Protein AF-A0A0B2AD29-F1 (afdb_monomer_lite)

Organism: NCBI:txid1338436

Foldseek 3Di:
DPPVVVVVVVVVVVVVVVVVVVVVVVVVVVVVVVVVVCVVVVVVVVCVVVVVVVVLQVVLVVVVFGWDWDDDDPVPDDDIDIDTHD

Structure (mmCIF, N/CA/C/O backbone):
data_AF-A0A0B2AD29-F1
#
_entry.id   AF-A0A0B2AD29-F1
#
loop_
_atom_site.group_PDB
_atom_site.id
_atom_site.type_symbol
_atom_site.label_atom_id
_atom_site.label_alt_id
_atom_site.label_comp_id
_atom_site.label_asym_id
_atom_site.label_entity_id
_atom_site.label_seq_id
_atom_site.pdbx_PDB_ins_code
_atom_site.Cartn_x
_atom_site.Cartn_y
_atom_site.Cartn_z
_atom_site.occupancy
_atom_site.B_iso_or_equiv
_atom_site.auth_seq_id
_atom_site.auth_comp_id
_atom_site.auth_asym_id
_atom_site.auth_atom_id
_atom_site.pdbx_PDB_model_num
ATOM 1 N N . MET A 1 1 ? 25.383 1.789 -65.362 1.00 48.00 1 MET A N 1
ATOM 2 C CA . MET A 1 1 ? 24.258 1.976 -64.411 1.00 48.00 1 MET A CA 1
ATOM 3 C C . MET A 1 1 ? 24.370 1.155 -63.115 1.00 48.00 1 MET A C 1
ATOM 5 O O . MET A 1 1 ? 23.826 1.598 -62.117 1.00 48.00 1 MET A O 1
ATOM 9 N N . ASN A 1 2 ? 25.131 0.051 -63.047 1.00 54.09 2 ASN A N 1
ATOM 10 C CA . ASN A 1 2 ? 25.224 -0.791 -61.832 1.00 54.09 2 ASN A CA 1
ATOM 11 C C . ASN A 1 2 ? 26.119 -0.270 -60.686 1.00 54.09 2 ASN A C 1
ATOM 13 O O . ASN A 1 2 ? 26.046 -0.790 -59.575 1.00 54.09 2 ASN A O 1
ATOM 17 N N . LEU A 1 3 ? 26.956 0.747 -60.922 1.00 53.59 3 LEU A N 1
ATOM 18 C CA . LEU A 1 3 ? 27.964 1.199 -59.947 1.00 53.59 3 LEU A CA 1
ATOM 19 C C . LEU A 1 3 ? 27.437 2.227 -58.925 1.00 53.59 3 LEU A C 1
ATOM 21 O O . LEU A 1 3 ? 28.022 2.413 -57.862 1.00 53.59 3 LEU A O 1
ATOM 25 N N . LEU A 1 4 ? 26.338 2.913 -59.250 1.00 52.62 4 LEU A N 1
ATOM 26 C CA . LEU A 1 4 ? 25.697 3.910 -58.380 1.00 52.62 4 LEU A CA 1
ATOM 27 C C . LEU A 1 4 ? 24.774 3.248 -57.346 1.00 52.62 4 LEU A C 1
ATOM 29 O O . LEU A 1 4 ? 24.726 3.674 -56.196 1.00 52.62 4 LEU A O 1
ATOM 33 N N . ILE A 1 5 ? 24.109 2.158 -57.735 1.00 56.09 5 ILE A N 1
ATOM 34 C CA . ILE A 1 5 ? 23.182 1.404 -56.878 1.00 56.09 5 ILE A CA 1
ATOM 35 C C . ILE A 1 5 ? 23.951 0.647 -55.781 1.00 56.09 5 ILE A C 1
ATOM 37 O O . ILE A 1 5 ? 23.545 0.642 -54.623 1.00 56.09 5 ILE A O 1
ATOM 41 N N . THR A 1 6 ? 25.113 0.080 -56.116 1.00 58.16 6 THR A N 1
ATOM 42 C CA . THR A 1 6 ? 25.993 -0.620 -55.160 1.00 58.16 6 THR A CA 1
ATOM 43 C C . THR A 1 6 ? 26.603 0.321 -54.122 1.00 58.16 6 THR A C 1
ATOM 45 O O . THR A 1 6 ? 26.662 -0.023 -52.943 1.00 58.16 6 THR A O 1
ATOM 48 N N . LYS A 1 7 ? 26.991 1.540 -54.521 1.00 56.81 7 LYS A N 1
ATOM 49 C CA . LYS A 1 7 ? 27.479 2.566 -53.584 1.00 56.81 7 LYS A CA 1
ATOM 50 C C . LYS A 1 7 ? 26.376 3.079 -52.650 1.00 56.81 7 LYS A C 1
ATOM 52 O O . LYS A 1 7 ? 26.632 3.257 -51.463 1.00 56.81 7 LYS A O 1
ATOM 57 N N . GLY A 1 8 ? 25.153 3.255 -53.159 1.00 57.53 8 GLY A N 1
ATOM 58 C CA . GLY A 1 8 ? 23.990 3.635 -52.348 1.00 57.53 8 GLY A CA 1
ATOM 59 C C . GLY A 1 8 ? 23.601 2.570 -51.316 1.00 57.53 8 GLY A C 1
ATOM 60 O O . GLY A 1 8 ? 23.320 2.903 -50.168 1.00 57.53 8 GLY A O 1
ATOM 61 N N . ALA A 1 9 ? 23.666 1.287 -51.688 1.00 58.62 9 ALA A N 1
ATOM 62 C CA . ALA A 1 9 ? 23.389 0.175 -50.776 1.00 58.62 9 ALA A CA 1
ATOM 63 C C . ALA A 1 9 ? 24.441 0.048 -49.658 1.00 58.62 9 ALA A C 1
ATOM 65 O O . ALA A 1 9 ? 24.084 -0.167 -48.501 1.00 58.62 9 ALA A O 1
ATOM 66 N N . ALA A 1 10 ? 25.727 0.240 -49.975 1.00 60.31 10 ALA A N 1
ATOM 67 C CA . ALA A 1 10 ? 26.800 0.212 -48.978 1.00 60.31 10 ALA A CA 1
ATOM 68 C C . ALA A 1 10 ? 26.714 1.395 -47.994 1.00 60.31 10 ALA A C 1
ATOM 70 O O . ALA A 1 10 ? 26.895 1.213 -46.790 1.00 60.31 10 ALA A O 1
ATOM 71 N N . ALA A 1 11 ? 26.371 2.591 -48.486 1.00 60.69 11 ALA A N 1
ATOM 72 C CA . ALA A 1 11 ? 26.124 3.757 -47.640 1.00 60.69 11 ALA A CA 1
ATOM 73 C C . ALA A 1 11 ? 24.887 3.566 -46.741 1.00 60.69 11 ALA A C 1
ATOM 75 O O . ALA A 1 11 ? 24.936 3.898 -45.559 1.00 60.69 11 ALA A O 1
ATOM 76 N N . GLY A 1 12 ? 23.810 2.967 -47.264 1.00 59.97 12 GLY A N 1
ATOM 77 C CA . GLY A 1 12 ? 22.610 2.638 -46.487 1.00 59.97 12 GLY A CA 1
ATOM 78 C C . GLY A 1 12 ? 22.852 1.584 -45.399 1.00 59.97 12 GLY A C 1
ATOM 79 O O . GLY A 1 12 ? 22.311 1.705 -44.302 1.00 59.97 12 GLY A O 1
ATOM 80 N N . ALA A 1 13 ? 23.707 0.592 -45.664 1.00 61.50 13 ALA A N 1
ATOM 81 C CA . ALA A 1 13 ? 24.088 -0.430 -44.687 1.00 61.50 13 ALA A CA 1
ATOM 82 C C . ALA A 1 13 ? 24.982 0.124 -43.560 1.00 61.50 13 ALA A C 1
ATOM 84 O O . ALA A 1 13 ? 24.806 -0.241 -42.403 1.00 61.50 13 ALA A O 1
ATOM 85 N N . ALA A 1 14 ? 25.904 1.042 -43.867 1.00 62.16 14 ALA A N 1
ATOM 86 C CA . ALA A 1 14 ? 26.720 1.711 -42.847 1.00 62.16 14 ALA A CA 1
ATOM 87 C C . ALA A 1 14 ? 25.900 2.690 -41.980 1.00 62.16 14 ALA A C 1
ATOM 89 O O . ALA A 1 14 ? 26.187 2.905 -40.800 1.00 62.16 14 ALA A O 1
ATOM 90 N N . LEU A 1 15 ? 24.852 3.286 -42.553 1.00 59.94 15 LEU A N 1
ATOM 91 C CA . LEU A 1 15 ? 23.959 4.182 -41.823 1.00 59.94 15 LEU A CA 1
ATOM 92 C C . LEU A 1 15 ? 22.983 3.404 -40.924 1.00 59.94 15 LEU A C 1
ATOM 94 O O . LEU A 1 15 ? 22.661 3.851 -39.827 1.00 59.94 15 LEU A O 1
ATOM 98 N N . SER A 1 16 ? 22.549 2.212 -41.342 1.00 61.16 16 SER A N 1
ATOM 99 C CA . SER A 1 16 ? 21.666 1.373 -40.526 1.00 61.16 16 SER A CA 1
ATOM 100 C C . SER A 1 16 ? 22.383 0.738 -39.332 1.00 61.16 16 SER A C 1
ATOM 102 O O . SER A 1 16 ? 21.785 0.646 -38.260 1.00 61.16 16 SER A O 1
ATOM 104 N N . THR A 1 17 ? 23.660 0.362 -39.461 1.00 61.75 17 THR A N 1
ATOM 105 C CA . THR A 1 17 ? 24.448 -0.158 -38.330 1.00 61.75 17 THR A CA 1
ATOM 106 C C . THR A 1 17 ? 24.695 0.913 -37.272 1.00 61.75 17 THR A C 1
ATOM 108 O O . THR A 1 17 ? 24.468 0.657 -36.094 1.00 61.75 17 THR A O 1
ATOM 111 N N . THR A 1 18 ? 25.051 2.135 -37.674 1.00 63.94 18 THR A N 1
ATOM 112 C CA . THR A 1 18 ? 25.266 3.253 -36.734 1.00 63.94 18 THR A CA 1
ATOM 113 C C . THR A 1 18 ? 23.978 3.705 -36.038 1.00 63.94 18 THR A C 1
ATOM 115 O O . THR A 1 18 ? 23.998 4.013 -34.845 1.00 63.94 18 THR A O 1
ATOM 118 N N . LEU A 1 19 ? 22.837 3.702 -36.740 1.00 62.28 19 LEU A N 1
ATOM 119 C CA . LEU A 1 19 ? 21.527 3.960 -36.128 1.00 62.28 19 LEU A CA 1
ATOM 120 C C . LEU A 1 19 ? 21.118 2.855 -35.151 1.00 62.28 19 LEU A C 1
ATOM 122 O O . LEU A 1 19 ? 20.571 3.152 -34.090 1.00 62.28 19 LEU A O 1
ATOM 126 N N . ARG A 1 20 ? 21.403 1.593 -35.482 1.00 64.81 20 ARG A N 1
ATOM 127 C CA . ARG A 1 20 ? 21.124 0.456 -34.604 1.00 64.81 20 ARG A CA 1
ATOM 128 C C . ARG A 1 20 ? 21.960 0.515 -33.328 1.00 64.81 20 ARG A C 1
ATOM 130 O O . ARG A 1 20 ? 21.413 0.365 -32.244 1.00 64.81 20 ARG A O 1
ATOM 137 N N . GLU A 1 21 ? 23.245 0.821 -33.445 1.00 63.31 21 GLU A N 1
ATOM 138 C CA . GLU A 1 21 ? 24.159 0.954 -32.307 1.00 63.31 21 GLU A CA 1
ATOM 139 C C . GLU A 1 21 ? 23.742 2.119 -31.389 1.00 63.31 21 GLU A C 1
ATOM 141 O O . GLU A 1 21 ? 23.673 1.979 -30.169 1.00 63.31 21 GLU A O 1
ATOM 146 N N . ARG A 1 22 ? 23.330 3.256 -31.973 1.00 61.06 22 ARG A N 1
ATOM 147 C CA . ARG A 1 22 ? 22.746 4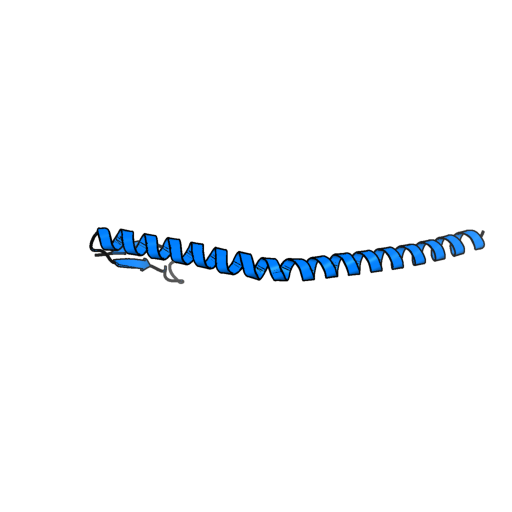.389 -31.229 1.00 61.06 22 ARG A CA 1
ATOM 148 C C . ARG A 1 22 ? 21.428 4.019 -30.537 1.00 61.06 22 ARG A C 1
ATOM 150 O O . ARG A 1 22 ? 21.199 4.462 -29.413 1.00 61.06 22 ARG A O 1
ATOM 157 N N . ALA A 1 23 ? 20.577 3.218 -31.180 1.00 61.44 23 ALA A N 1
ATOM 158 C CA . ALA A 1 23 ? 19.316 2.754 -30.605 1.00 61.44 23 ALA A CA 1
ATOM 159 C C . ALA A 1 23 ? 19.532 1.750 -29.460 1.00 61.44 23 ALA A C 1
ATOM 161 O O . ALA A 1 23 ? 18.843 1.824 -28.447 1.00 61.44 23 ALA A O 1
ATOM 162 N N . GLU A 1 24 ? 20.519 0.861 -29.574 1.00 61.59 24 GLU A N 1
ATOM 163 C CA . GLU A 1 24 ? 20.890 -0.092 -28.522 1.00 61.59 24 GLU A CA 1
ATOM 164 C C . GLU A 1 24 ? 21.515 0.624 -27.304 1.00 61.59 24 GLU A C 1
ATOM 166 O O . GLU A 1 24 ? 21.210 0.290 -26.153 1.00 61.59 24 GLU A O 1
ATOM 171 N N . VAL A 1 25 ? 22.304 1.684 -27.519 1.00 62.50 25 VAL A N 1
ATOM 172 C CA . VAL A 1 25 ? 22.830 2.543 -26.437 1.00 62.50 25 VAL A CA 1
ATOM 173 C C . VAL A 1 25 ? 21.717 3.359 -25.762 1.00 62.50 25 VAL A C 1
ATOM 175 O O . VAL A 1 25 ? 21.708 3.488 -24.539 1.00 62.50 25 VAL A O 1
ATOM 178 N N . ALA A 1 26 ? 20.744 3.871 -26.522 1.00 60.44 26 ALA A N 1
ATOM 179 C CA . ALA A 1 26 ? 19.586 4.572 -25.958 1.00 60.44 26 ALA A CA 1
ATOM 180 C C . ALA A 1 26 ? 18.652 3.623 -25.182 1.00 60.44 26 ALA A C 1
ATOM 182 O O . ALA A 1 26 ? 18.198 3.952 -24.090 1.00 60.44 26 ALA A O 1
ATOM 183 N N . ALA A 1 27 ? 18.412 2.414 -25.694 1.00 60.88 27 ALA A N 1
ATOM 184 C CA . ALA A 1 27 ? 17.604 1.411 -25.004 1.00 60.88 27 ALA A CA 1
ATOM 185 C C . ALA A 1 27 ? 18.274 0.927 -23.704 1.00 60.88 27 ALA A C 1
ATOM 187 O O . ALA A 1 27 ? 17.616 0.772 -22.673 1.00 60.88 27 ALA A O 1
ATOM 188 N N . SER A 1 28 ? 19.596 0.729 -23.724 1.00 60.41 28 SER A N 1
ATOM 189 C CA . SER A 1 28 ? 20.350 0.316 -22.534 1.00 60.41 28 SER A CA 1
ATOM 190 C C . SER A 1 28 ? 20.504 1.433 -21.496 1.00 60.41 28 SER A C 1
ATOM 192 O O . SER A 1 28 ? 20.498 1.146 -20.294 1.00 60.41 28 SER A O 1
ATOM 194 N N . SER A 1 29 ? 20.582 2.702 -21.915 1.00 58.19 29 SER A N 1
ATOM 195 C CA . SER A 1 29 ? 20.588 3.838 -20.985 1.00 58.19 29 SER A CA 1
ATOM 196 C C . SER A 1 29 ? 19.230 4.017 -20.300 1.00 58.19 29 SER A C 1
ATOM 198 O O . SER A 1 29 ? 19.187 4.235 -19.087 1.00 58.19 29 SER A O 1
ATOM 200 N N . GLN A 1 30 ? 18.124 3.815 -21.019 1.00 55.38 30 GLN A N 1
ATOM 201 C CA . GLN A 1 30 ? 16.774 3.894 -20.454 1.00 55.38 30 GLN A CA 1
ATOM 202 C C . GLN A 1 30 ? 16.548 2.812 -19.382 1.00 55.38 30 GLN A C 1
ATOM 204 O O . GLN A 1 30 ? 16.167 3.128 -18.256 1.00 55.38 30 GLN A O 1
ATOM 209 N N . TYR A 1 31 ? 16.955 1.565 -19.654 1.00 54.44 31 TYR A N 1
ATOM 210 C CA . TYR A 1 31 ? 16.861 0.457 -18.689 1.00 54.44 31 TYR A CA 1
ATOM 211 C C . TYR A 1 31 ? 17.695 0.672 -17.410 1.00 54.44 31 TYR A C 1
ATOM 213 O O . TYR A 1 31 ? 17.327 0.227 -16.319 1.00 54.44 31 TYR A O 1
ATOM 221 N N . ARG A 1 32 ? 18.842 1.356 -17.513 1.00 58.81 32 ARG A N 1
ATOM 222 C CA . ARG A 1 32 ? 19.701 1.648 -16.352 1.00 58.81 32 ARG A CA 1
ATOM 223 C C . ARG A 1 32 ? 19.155 2.788 -15.494 1.00 58.81 32 ARG A C 1
ATOM 225 O O . ARG A 1 32 ? 19.358 2.778 -14.279 1.00 58.81 32 ARG A O 1
ATOM 232 N N . THR A 1 33 ? 18.460 3.735 -16.115 1.00 59.88 33 THR A N 1
ATOM 233 C CA . THR A 1 33 ? 17.898 4.911 -15.441 1.00 59.88 33 THR A CA 1
ATOM 234 C C . THR A 1 33 ? 16.625 4.553 -14.665 1.00 59.88 33 THR A C 1
ATOM 236 O O . THR A 1 33 ? 16.408 5.072 -13.581 1.00 59.88 33 THR A O 1
ATOM 239 N N . ASP A 1 34 ? 15.837 3.572 -15.100 1.00 62.41 34 ASP A N 1
ATOM 240 C CA . ASP A 1 34 ? 14.622 3.193 -14.359 1.00 62.41 34 ASP A CA 1
ATOM 241 C C . ASP A 1 34 ? 14.899 2.466 -13.029 1.00 62.41 34 ASP A C 1
ATOM 243 O O . ASP A 1 34 ? 14.096 2.525 -12.096 1.00 62.41 34 ASP A O 1
ATOM 247 N N . ARG A 1 35 ? 16.065 1.819 -12.870 1.00 71.81 35 ARG A N 1
ATOM 248 C CA . ARG A 1 35 ? 16.370 1.053 -11.644 1.00 71.81 35 ARG A CA 1
ATOM 249 C C . ARG A 1 35 ? 16.522 1.925 -10.397 1.00 71.81 35 ARG A C 1
ATOM 251 O O . ARG A 1 35 ? 16.148 1.466 -9.321 1.00 71.81 35 ARG A O 1
ATOM 258 N N . TRP A 1 36 ? 17.053 3.148 -10.502 1.00 80.44 36 TRP A N 1
ATOM 259 C CA . TRP A 1 36 ? 17.177 4.033 -9.330 1.00 80.44 36 TRP A CA 1
ATOM 260 C C . TRP A 1 36 ? 15.839 4.668 -8.944 1.00 80.44 36 TRP A C 1
ATOM 262 O O . TRP A 1 36 ? 15.579 4.857 -7.757 1.00 80.44 36 TRP A O 1
ATOM 272 N N . ALA A 1 37 ? 14.961 4.915 -9.922 1.00 81.31 37 ALA A N 1
ATOM 273 C CA . ALA A 1 37 ? 13.620 5.431 -9.674 1.00 81.31 37 ALA A CA 1
ATOM 274 C C . ALA A 1 37 ? 12.809 4.484 -8.774 1.00 81.31 37 ALA A C 1
ATOM 276 O O . ALA A 1 37 ? 12.108 4.947 -7.878 1.00 81.31 37 ALA A O 1
ATOM 277 N N . ILE A 1 38 ? 12.974 3.163 -8.920 1.00 84.81 38 ILE A N 1
ATOM 278 C CA . ILE A 1 38 ? 12.328 2.162 -8.051 1.00 84.81 38 ILE A CA 1
ATOM 279 C C . ILE A 1 38 ? 12.697 2.381 -6.575 1.00 84.81 38 ILE A C 1
ATOM 281 O O . ILE A 1 38 ? 11.820 2.338 -5.714 1.00 84.81 38 ILE A O 1
ATOM 285 N N . PHE A 1 39 ? 13.964 2.683 -6.273 1.00 87.25 39 PHE A N 1
ATOM 286 C CA . PHE A 1 39 ? 14.414 2.919 -4.897 1.00 87.25 39 PHE A CA 1
ATOM 287 C C . PHE A 1 39 ? 13.835 4.185 -4.266 1.00 87.25 39 PHE A C 1
ATOM 289 O O . PHE A 1 39 ? 13.892 4.311 -3.051 1.00 87.25 39 PHE A O 1
ATOM 296 N N . ILE A 1 40 ? 13.276 5.106 -5.052 1.00 88.62 40 ILE A N 1
ATOM 297 C CA . ILE A 1 40 ? 12.620 6.317 -4.542 1.00 88.62 40 ILE A CA 1
ATOM 298 C C . ILE A 1 40 ? 11.104 6.135 -4.530 1.00 88.62 40 ILE A C 1
ATOM 300 O O . ILE A 1 40 ? 10.449 6.414 -3.528 1.00 88.62 40 ILE A O 1
ATOM 304 N N . VAL A 1 41 ? 10.538 5.632 -5.625 1.00 90.31 41 VAL A N 1
ATOM 305 C CA . VAL A 1 41 ? 9.089 5.485 -5.799 1.00 90.31 41 VAL A CA 1
ATOM 306 C C . VAL A 1 41 ? 8.511 4.469 -4.814 1.00 90.31 41 VAL A C 1
ATOM 308 O O . VAL A 1 41 ? 7.467 4.730 -4.220 1.00 90.31 41 VAL A O 1
ATOM 311 N N . VAL A 1 42 ? 9.193 3.340 -4.586 1.00 93.06 42 VAL A N 1
ATOM 312 C CA . VAL A 1 42 ? 8.719 2.299 -3.658 1.00 93.06 42 VAL A CA 1
ATOM 313 C C . VAL A 1 42 ? 8.624 2.804 -2.212 1.00 93.06 42 VAL A C 1
ATOM 315 O O . VAL A 1 42 ? 7.537 2.701 -1.640 1.00 93.06 42 VAL A O 1
ATOM 31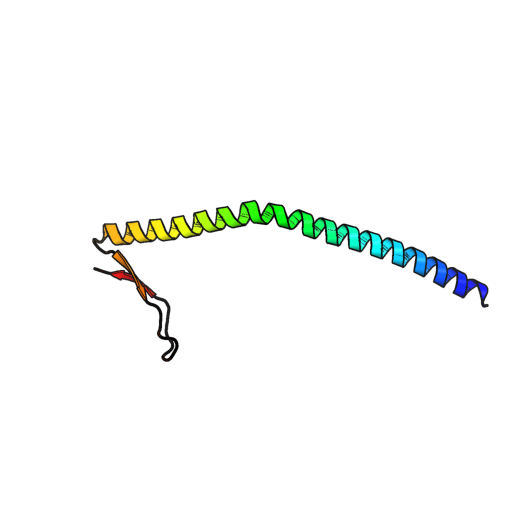8 N N . PRO A 1 43 ? 9.675 3.372 -1.585 1.00 94.00 43 PRO A N 1
ATOM 319 C CA . PRO A 1 43 ? 9.548 3.865 -0.215 1.00 94.00 43 PRO A CA 1
ATOM 320 C C . PRO A 1 43 ? 8.577 5.040 -0.105 1.00 94.00 43 PRO A C 1
ATOM 322 O O . PRO A 1 43 ? 7.841 5.108 0.875 1.00 94.00 43 PRO A O 1
ATOM 325 N N . LEU A 1 44 ? 8.510 5.923 -1.108 1.00 95.19 44 LEU A N 1
ATOM 326 C CA . LEU A 1 44 ? 7.519 7.001 -1.126 1.00 95.19 44 LEU A CA 1
ATOM 327 C C . LEU A 1 44 ? 6.088 6.437 -1.086 1.00 95.19 44 LEU A C 1
ATOM 329 O O . LEU A 1 44 ? 5.275 6.878 -0.276 1.00 95.19 44 LEU A O 1
ATOM 333 N N . ALA A 1 45 ? 5.792 5.425 -1.907 1.00 93.31 45 ALA A N 1
ATOM 334 C CA . ALA A 1 45 ? 4.491 4.761 -1.913 1.00 93.31 45 ALA A CA 1
ATOM 335 C C . ALA A 1 45 ? 4.178 4.095 -0.564 1.00 93.31 45 ALA A C 1
ATOM 337 O O . ALA A 1 45 ? 3.061 4.226 -0.063 1.00 93.31 45 ALA A O 1
ATOM 338 N N . LEU A 1 46 ? 5.163 3.438 0.062 1.00 96.38 46 LEU A N 1
ATOM 339 C CA . LEU A 1 46 ? 4.993 2.850 1.393 1.00 96.38 46 LEU A CA 1
ATOM 340 C C . LEU A 1 46 ? 4.665 3.917 2.442 1.00 96.38 46 LEU A C 1
ATOM 342 O O . LEU A 1 46 ? 3.710 3.741 3.195 1.00 96.38 46 LEU A O 1
ATOM 346 N N . ILE A 1 47 ? 5.393 5.037 2.465 1.00 96.19 47 ILE A N 1
ATOM 347 C CA . ILE A 1 47 ? 5.133 6.143 3.400 1.00 96.19 47 ILE A CA 1
ATOM 348 C C . ILE A 1 47 ? 3.700 6.657 3.244 1.00 96.19 47 ILE A C 1
ATOM 350 O O . ILE A 1 47 ? 3.010 6.850 4.243 1.00 96.19 47 ILE A O 1
ATOM 354 N N . VAL A 1 48 ? 3.230 6.833 2.007 1.00 96.25 48 VAL A N 1
ATOM 355 C CA . VAL A 1 48 ? 1.858 7.285 1.741 1.00 96.25 48 VAL A CA 1
ATOM 356 C C . VAL A 1 48 ? 0.836 6.262 2.242 1.00 96.25 48 VAL A C 1
ATOM 358 O O . VAL A 1 48 ? -0.086 6.631 2.967 1.00 96.25 48 VAL A O 1
ATOM 361 N N . VAL A 1 49 ? 1.004 4.976 1.917 1.00 94.44 49 VAL A N 1
ATOM 362 C CA . VAL A 1 49 ? 0.072 3.914 2.338 1.00 94.44 49 VAL A CA 1
ATOM 363 C C . VAL A 1 49 ? 0.015 3.798 3.862 1.00 94.44 49 VAL A C 1
ATOM 365 O O . VAL A 1 49 ? -1.073 3.818 4.441 1.00 94.44 49 VAL A O 1
ATOM 368 N N . PHE A 1 50 ? 1.170 3.730 4.528 1.00 95.44 50 PHE A N 1
ATOM 369 C CA . PHE A 1 50 ? 1.227 3.663 5.987 1.00 95.44 50 PHE A CA 1
ATOM 370 C C . PHE A 1 50 ? 0.681 4.936 6.637 1.00 95.44 50 PHE A C 1
ATOM 372 O O . PHE A 1 50 ? -0.044 4.841 7.626 1.00 95.44 50 PHE A O 1
ATOM 379 N N . GLY A 1 51 ? 0.960 6.113 6.073 1.00 93.94 51 GLY A N 1
ATOM 380 C CA . GLY A 1 51 ? 0.425 7.389 6.548 1.00 93.94 51 GLY A CA 1
ATOM 381 C C . GLY A 1 51 ? -1.103 7.441 6.501 1.00 93.94 51 GLY A C 1
ATOM 382 O O . GLY A 1 51 ? -1.743 7.817 7.480 1.00 93.94 51 GLY A O 1
ATOM 383 N N . VAL A 1 52 ? -1.711 6.996 5.399 1.00 93.38 52 VAL A N 1
ATOM 384 C CA . VAL A 1 52 ? -3.176 6.962 5.262 1.00 93.38 52 VAL A CA 1
ATOM 385 C C . VAL A 1 52 ? -3.804 5.938 6.211 1.00 93.38 52 VAL A C 1
ATOM 387 O O . VAL A 1 52 ? -4.786 6.254 6.883 1.00 93.38 52 VAL A O 1
ATOM 390 N N . LEU A 1 53 ? -3.231 4.734 6.318 1.00 91.94 53 LEU A N 1
ATOM 391 C CA . LEU A 1 53 ? -3.740 3.690 7.217 1.00 91.94 53 LEU A CA 1
ATOM 392 C C . LEU A 1 53 ? -3.659 4.105 8.689 1.00 91.94 53 LEU A C 1
ATOM 394 O O . LEU A 1 53 ? -4.614 3.908 9.440 1.00 91.94 53 LEU A O 1
ATOM 398 N N . THR A 1 54 ? -2.543 4.707 9.100 1.00 92.56 54 THR A N 1
ATOM 399 C CA . THR A 1 54 ? -2.361 5.197 10.474 1.00 92.56 54 THR A CA 1
ATOM 400 C C . THR A 1 54 ? -3.286 6.369 10.782 1.00 92.56 54 THR A C 1
ATOM 402 O O . THR A 1 54 ? -3.930 6.366 11.831 1.00 92.56 54 THR A O 1
ATOM 405 N N . ALA A 1 55 ? -3.434 7.329 9.865 1.00 92.38 55 ALA A N 1
ATOM 406 C CA . ALA A 1 55 ? -4.387 8.427 10.022 1.00 92.38 55 ALA A CA 1
ATOM 407 C C . ALA A 1 55 ? -5.830 7.917 10.162 1.00 92.38 55 ALA A C 1
ATOM 409 O O . ALA A 1 55 ? -6.568 8.366 11.041 1.00 92.38 55 ALA A O 1
ATOM 410 N N . TRP A 1 56 ? -6.223 6.938 9.343 1.00 92.94 56 TRP A N 1
ATOM 411 C CA . TRP A 1 56 ? -7.541 6.313 9.422 1.00 92.94 56 TRP A CA 1
ATOM 412 C C . TRP A 1 56 ? -7.755 5.566 10.745 1.00 92.94 56 TRP A C 1
ATOM 414 O O . TRP A 1 56 ? -8.798 5.732 11.380 1.00 92.94 56 TRP A O 1
ATOM 424 N N . TRP A 1 57 ? -6.751 4.814 11.209 1.00 91.00 57 TRP A N 1
ATOM 425 C CA . TRP A 1 57 ? -6.787 4.144 12.511 1.00 91.00 57 TRP A CA 1
ATOM 426 C C . TRP A 1 57 ? -7.026 5.138 13.651 1.00 91.00 57 TRP A C 1
ATOM 428 O O . TRP A 1 57 ? -7.941 4.953 14.454 1.00 91.00 57 TRP A O 1
ATOM 438 N N . ILE A 1 58 ? -6.244 6.222 13.695 1.00 92.44 58 ILE A N 1
ATOM 439 C CA . ILE A 1 58 ? -6.372 7.273 14.714 1.00 92.44 58 ILE A CA 1
ATOM 440 C C . ILE A 1 58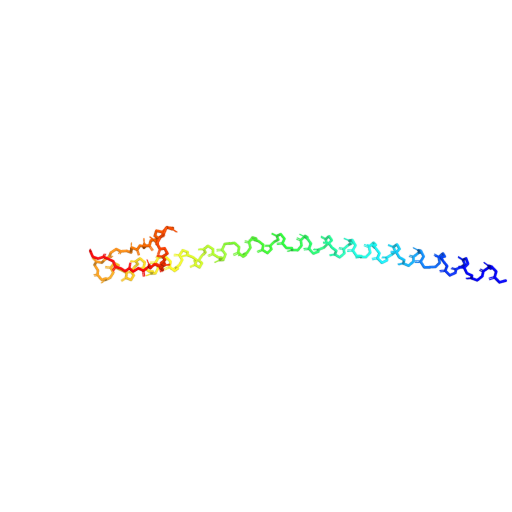 ? -7.762 7.917 14.649 1.00 92.44 58 ILE A C 1
ATOM 442 O O . ILE A 1 58 ? -8.397 8.106 15.685 1.00 92.44 58 ILE A O 1
ATOM 446 N N . ALA A 1 59 ? -8.269 8.202 13.447 1.00 92.06 59 ALA A N 1
ATOM 447 C CA . ALA A 1 59 ? -9.597 8.783 13.266 1.00 92.06 59 ALA A CA 1
ATOM 448 C C . ALA A 1 59 ? -10.724 7.876 13.796 1.00 92.06 59 ALA A C 1
ATOM 450 O O . ALA A 1 59 ? -11.688 8.380 14.374 1.00 92.06 59 ALA A O 1
ATOM 451 N N . CYS A 1 60 ? -10.609 6.551 13.642 1.00 92.56 60 CYS A N 1
ATOM 452 C CA . CYS A 1 60 ? -11.574 5.615 14.223 1.00 92.56 60 CYS A CA 1
ATOM 453 C C . CYS A 1 60 ? -11.447 5.533 15.752 1.00 92.56 60 CYS A C 1
ATOM 455 O O . CYS A 1 60 ? -12.461 5.594 16.448 1.00 92.56 60 CYS A O 1
ATOM 457 N N . GLN A 1 61 ? -10.220 5.490 16.282 1.00 90.75 61 GLN A N 1
ATOM 458 C CA . GLN A 1 61 ? -9.968 5.437 17.728 1.00 90.75 61 GLN A CA 1
ATOM 459 C C . GLN A 1 61 ? -10.498 6.670 18.465 1.00 90.75 61 GLN A C 1
ATOM 461 O O . GLN A 1 61 ? -11.089 6.541 19.533 1.00 90.75 61 GLN A O 1
ATOM 466 N N . GLN A 1 62 ? -10.379 7.862 17.871 1.00 92.19 62 GLN A N 1
ATOM 467 C CA . GLN A 1 62 ? -10.966 9.091 18.425 1.00 92.19 62 GLN A CA 1
ATOM 468 C C . GLN A 1 62 ? -12.494 9.020 18.574 1.00 92.19 62 GLN A C 1
ATOM 470 O O . GLN A 1 62 ? -13.072 9.772 19.354 1.00 92.19 62 GLN A O 1
ATOM 475 N N . ARG A 1 63 ? -13.153 8.114 17.844 1.00 88.25 63 ARG A N 1
ATOM 476 C CA . ARG A 1 63 ? -14.597 7.855 17.924 1.00 88.25 63 ARG A CA 1
ATOM 477 C C . ARG A 1 63 ? -14.940 6.638 18.791 1.00 88.25 63 ARG A C 1
ATOM 479 O O . ARG A 1 63 ? -16.099 6.241 18.817 1.00 88.25 63 ARG A O 1
ATOM 486 N N . GLY A 1 64 ? -13.957 6.035 19.466 1.00 89.12 64 GLY A N 1
ATOM 487 C CA . GLY A 1 64 ? -14.128 4.794 2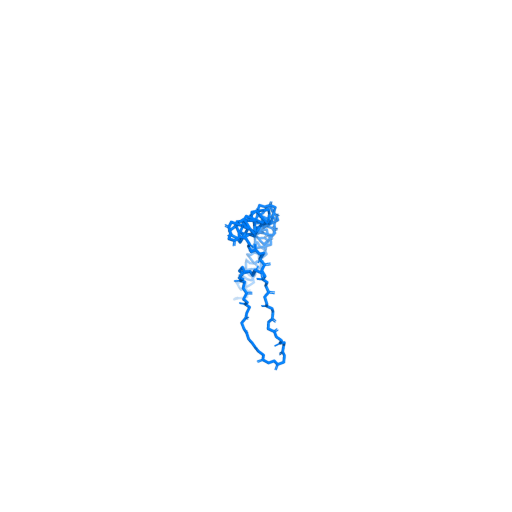0.231 1.00 89.12 64 GLY A CA 1
ATOM 488 C C . GLY A 1 64 ? -14.396 3.564 19.357 1.00 89.12 64 GLY A C 1
ATOM 489 O O . GLY A 1 64 ? -14.958 2.587 19.837 1.00 89.12 64 GLY A O 1
ATOM 490 N N . MET A 1 65 ? -14.034 3.623 18.073 1.00 91.94 65 MET A N 1
ATOM 491 C CA . MET A 1 65 ? -14.296 2.592 17.068 1.00 91.94 65 MET A CA 1
ATOM 492 C C . MET A 1 65 ? -12.983 2.009 16.531 1.00 91.94 65 MET A C 1
ATOM 494 O O . MET A 1 65 ? -11.930 2.648 16.578 1.00 91.94 65 MET A O 1
ATOM 498 N N . TYR A 1 66 ? -13.048 0.825 15.932 1.00 88.56 66 TYR A N 1
ATOM 499 C CA . TYR A 1 66 ? -11.932 0.201 15.222 1.00 88.56 66 TYR A CA 1
ATOM 500 C C . TYR A 1 66 ? -12.133 0.275 13.703 1.00 88.56 66 TYR A C 1
ATOM 502 O O . TYR A 1 66 ? -13.271 0.243 13.227 1.00 88.56 66 TYR A O 1
ATOM 510 N N . PRO A 1 67 ? -11.057 0.395 12.908 1.00 90.69 67 PRO A N 1
ATOM 511 C CA . PRO A 1 67 ? -11.175 0.354 11.459 1.00 90.69 67 PRO A CA 1
ATOM 512 C C . PRO A 1 67 ? -11.584 -1.049 11.005 1.00 90.69 67 PRO A C 1
ATOM 514 O O . PRO A 1 67 ? -10.971 -2.049 11.376 1.00 90.69 67 PRO A O 1
ATOM 517 N N . ALA A 1 68 ? -12.626 -1.101 10.185 1.00 89.81 68 ALA A N 1
ATOM 518 C CA . ALA A 1 68 ? -13.149 -2.305 9.568 1.00 89.81 68 ALA A CA 1
ATOM 519 C C . ALA A 1 68 ? -13.101 -2.163 8.046 1.00 89.81 68 ALA A C 1
ATOM 521 O O . ALA A 1 68 ? -13.301 -1.079 7.486 1.00 89.81 68 ALA A O 1
ATOM 522 N N . PHE A 1 69 ? -12.831 -3.280 7.381 1.00 88.88 69 PHE A N 1
ATOM 523 C CA . PHE A 1 69 ? -12.789 -3.357 5.934 1.00 88.88 69 PHE A CA 1
ATOM 524 C C . PHE A 1 69 ? -13.623 -4.551 5.480 1.00 88.88 69 PHE A C 1
ATOM 526 O O . PHE A 1 69 ? -13.285 -5.694 5.789 1.00 88.88 69 PHE A O 1
ATOM 533 N N . ASP A 1 70 ? -14.706 -4.280 4.754 1.00 87.19 70 ASP A N 1
ATOM 534 C CA . ASP A 1 70 ? -15.573 -5.319 4.208 1.00 87.19 70 ASP A CA 1
ATOM 535 C C . ASP A 1 70 ? -15.235 -5.579 2.743 1.00 87.19 70 ASP A C 1
ATOM 537 O O . ASP A 1 70 ? -15.247 -4.678 1.894 1.00 87.19 70 ASP A O 1
ATOM 541 N N . PHE A 1 71 ? -14.966 -6.852 2.462 1.00 86.69 71 PHE A N 1
ATOM 542 C CA . PHE A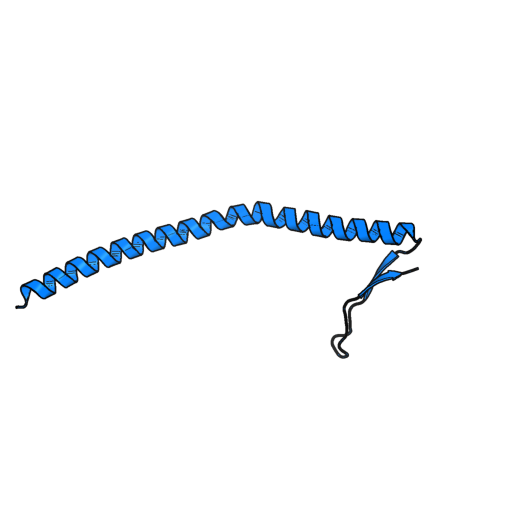 1 71 ? -14.747 -7.367 1.122 1.00 86.69 71 PHE A CA 1
ATOM 543 C C . PHE A 1 71 ? -16.059 -7.939 0.577 1.00 86.69 71 PHE A C 1
ATOM 545 O O . PHE A 1 71 ? -16.694 -8.755 1.253 1.00 86.69 71 PHE A O 1
ATOM 552 N N . PRO A 1 72 ? -16.483 -7.554 -0.638 1.00 84.00 72 PRO A N 1
ATOM 553 C CA . PRO A 1 72 ? -17.641 -8.174 -1.257 1.00 84.00 72 PRO A CA 1
ATOM 554 C C . PRO A 1 72 ? -17.349 -9.643 -1.582 1.00 84.00 72 PRO A C 1
ATOM 556 O O . PRO A 1 72 ? -16.243 -10.005 -1.989 1.00 84.00 72 PRO A O 1
ATOM 559 N N . ASN A 1 73 ? -18.364 -10.492 -1.436 1.00 79.62 73 ASN A N 1
ATOM 560 C CA . ASN A 1 73 ? -18.294 -11.874 -1.895 1.00 79.62 73 ASN A CA 1
ATOM 561 C C . ASN A 1 73 ? -18.145 -11.898 -3.426 1.00 79.62 73 ASN A C 1
ATOM 563 O O . ASN A 1 73 ? -18.892 -11.228 -4.143 1.00 79.62 73 ASN A O 1
ATOM 567 N N . TRP A 1 74 ? -17.201 -12.702 -3.920 1.00 80.69 74 TRP A N 1
ATOM 568 C CA . TRP A 1 74 ? -16.927 -12.877 -5.349 1.00 80.69 74 TRP A CA 1
ATOM 569 C C . TRP A 1 74 ? -18.148 -13.350 -6.151 1.00 80.69 74 TRP A C 1
ATOM 571 O O . TRP A 1 74 ? -18.239 -13.049 -7.336 1.00 80.69 74 TRP A O 1
ATOM 581 N N . ASN A 1 75 ? -19.107 -14.027 -5.511 1.00 82.12 75 ASN A N 1
ATOM 582 C CA . ASN A 1 75 ? -20.296 -14.562 -6.180 1.00 82.12 75 ASN A CA 1
ATOM 583 C C . ASN A 1 75 ? -21.469 -13.579 -6.282 1.00 82.12 75 ASN A C 1
ATOM 585 O O . ASN A 1 75 ? -22.321 -13.748 -7.148 1.00 82.12 75 ASN A O 1
ATOM 589 N N . THR A 1 76 ? -21.556 -12.581 -5.403 1.00 74.88 76 THR A N 1
ATOM 590 C CA . THR A 1 76 ? -22.702 -11.652 -5.368 1.00 74.88 76 THR A CA 1
ATOM 591 C C . THR A 1 76 ? -22.370 -10.254 -5.869 1.00 74.88 76 THR A C 1
ATOM 593 O O . THR A 1 76 ? -23.283 -9.452 -6.053 1.00 74.88 76 THR A O 1
ATOM 596 N N . GLY A 1 77 ? -21.093 -9.966 -6.140 1.00 70.94 77 GLY A N 1
ATOM 597 C CA . GLY A 1 77 ? -20.646 -8.621 -6.483 1.00 70.94 77 GLY A CA 1
ATOM 598 C C . GLY A 1 77 ? -20.864 -7.638 -5.326 1.00 70.94 77 GLY A C 1
ATOM 599 O O . GLY A 1 77 ? -21.614 -7.876 -4.379 1.00 70.94 77 GLY A O 1
ATOM 600 N N . GLY A 1 78 ? -20.166 -6.509 -5.361 1.00 79.56 78 GLY A N 1
ATOM 601 C CA . GLY A 1 78 ? -20.341 -5.476 -4.349 1.00 79.56 78 GLY A CA 1
ATOM 602 C C . GLY A 1 78 ? -19.204 -4.473 -4.330 1.00 79.56 78 GLY A C 1
ATOM 603 O O . GLY A 1 78 ? -18.325 -4.482 -5.189 1.00 79.56 78 GLY A O 1
ATOM 604 N N . THR A 1 79 ? -19.245 -3.590 -3.339 1.00 83.06 79 THR A N 1
ATOM 605 C CA . THR A 1 79 ? -18.265 -2.523 -3.162 1.00 83.06 79 THR A CA 1
ATOM 606 C C . THR A 1 79 ? -17.359 -2.813 -1.978 1.00 83.06 79 THR A C 1
ATOM 608 O O . THR A 1 79 ? -17.808 -3.291 -0.938 1.00 83.06 79 THR A O 1
ATOM 611 N N . PHE A 1 80 ? -16.077 -2.497 -2.141 1.00 86.81 80 PHE A N 1
ATOM 612 C CA . PHE A 1 80 ? -15.128 -2.457 -1.037 1.00 86.81 80 PHE A CA 1
ATOM 613 C C . PHE A 1 80 ? -15.493 -1.287 -0.130 1.00 86.81 80 PHE A C 1
ATOM 615 O O . PHE A 1 80 ? -15.637 -0.155 -0.602 1.00 86.81 80 PHE A O 1
ATOM 622 N N . LYS A 1 81 ? -15.669 -1.560 1.162 1.00 87.38 81 LYS A N 1
ATOM 623 C CA . LYS A 1 81 ? -16.042 -0.535 2.138 1.00 87.38 81 LYS A CA 1
ATOM 624 C C . LYS A 1 81 ? -15.012 -0.498 3.252 1.00 87.38 81 LYS A C 1
ATOM 626 O O . LYS A 1 81 ? -14.812 -1.491 3.941 1.00 87.38 81 LYS A O 1
ATOM 631 N N . ALA A 1 82 ? -14.412 0.670 3.442 1.00 89.38 82 ALA A N 1
ATOM 632 C CA . ALA A 1 82 ? -13.591 0.995 4.600 1.00 89.38 82 ALA A CA 1
ATOM 633 C C . ALA A 1 82 ? -14.392 1.936 5.508 1.00 89.38 82 ALA A C 1
ATOM 635 O O . ALA A 1 82 ? -14.875 2.973 5.049 1.00 89.38 82 ALA A O 1
ATOM 636 N N . TYR A 1 83 ? -14.577 1.570 6.775 1.00 89.31 83 TYR A N 1
ATOM 637 C CA . TYR A 1 83 ? -15.348 2.361 7.738 1.00 89.31 83 TYR A CA 1
ATOM 638 C C . TYR A 1 83 ? -14.871 2.127 9.177 1.00 89.31 83 TYR A C 1
ATOM 640 O O . TYR A 1 83 ? -14.106 1.208 9.452 1.00 89.31 83 TYR A O 1
ATOM 648 N N . CYS A 1 84 ? -15.308 2.973 10.108 1.00 90.31 84 CYS A N 1
ATOM 649 C CA . CYS A 1 84 ? -15.075 2.765 11.538 1.00 90.31 84 CYS A CA 1
ATOM 650 C C . CYS A 1 84 ? -16.255 1.988 12.139 1.00 90.31 84 CYS A C 1
ATOM 652 O O . CYS A 1 84 ? -17.405 2.373 11.923 1.00 90.31 84 CYS A O 1
ATOM 654 N N . LYS A 1 85 ? -15.979 0.912 12.878 1.00 86.12 85 LYS A N 1
ATOM 655 C CA . LYS A 1 85 ? -16.971 0.034 13.512 1.00 86.12 85 LYS A CA 1
ATOM 656 C C . LYS A 1 85 ? -16.799 0.040 15.034 1.00 86.12 85 LYS A C 1
ATOM 658 O O . LYS A 1 85 ? -15.672 -0.065 15.510 1.00 86.12 85 LYS 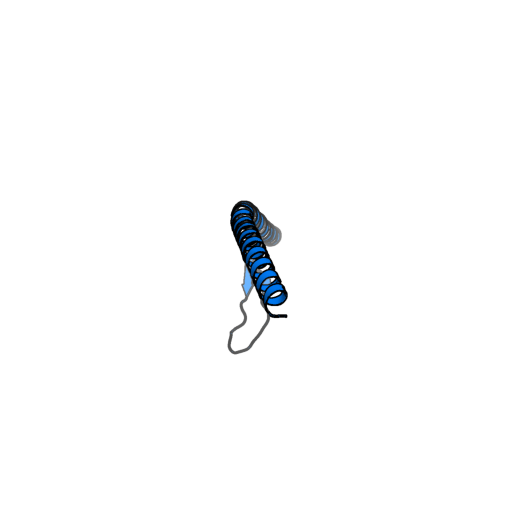A O 1
ATOM 663 N N . ALA A 1 86 ? -17.902 0.195 15.765 1.00 78.12 86 ALA A N 1
ATOM 664 C CA . ALA A 1 86 ? -17.957 0.104 17.228 1.00 78.12 86 ALA A CA 1
ATOM 665 C C . ALA A 1 86 ? -18.137 -1.346 17.690 1.00 78.12 86 ALA A C 1
ATOM 667 O O . ALA A 1 86 ? -18.823 -2.102 16.959 1.00 78.12 86 ALA A O 1
#

Secondary structure (DSSP, 8-state):
-HHHHHHHHHHHHHHHHHHHHHHHHHHHHHHHHHHHHHHHHHHHHHHHHHHHHHHHHHHHHTTT-EEEEEPPPTTT----EEEEE-

Radius of gyration: 29.37 Å; chains: 1; bounding box: 51×24×85 Å

Sequence (86 aa):
MNLLITKGAAAGAALSTTLRERAEVAASSQYRTDRWAIFIVVPLALIVVFGVLTAWWIACQQRGMYPAFDFPNWNTGGTFKAYCKA

pLDDT: mean 76.8, std 15.13, range [48.0, 96.38]